Protein AF-G3P1W4-F1 (afdb_monomer_lite)

Sequence (156 aa):
MQDDIPPYESRVTTAKLLIETEEYEMAVDVLEGLLEEDDEVVQVWYLSGWVCHLQLEKAKEQQERDGRDVTEVEAEEWKALKEAARSYLTNAKKLYSKLRCDDQPMLEHVEQLLGELGGELAGEEGDAPLNEDYEPCSDDDEEEEEGDDVEAPMEH

pLDDT: mean 83.79, std 21.46, range [32.41, 98.69]

Radius of gyration: 22.48 Å; chains: 1; bounding box: 59×37×80 Å

Organism: Gasterosteus aculeatus (NCBI:txid69293)

Structure (mmCIF, N/CA/C/O backbone):
data_AF-G3P1W4-F1
#
_entry.id   AF-G3P1W4-F1
#
loop_
_atom_site.group_PDB
_atom_site.id
_atom_site.type_symbol
_atom_site.label_atom_id
_atom_site.label_alt_id
_atom_site.label_comp_id
_atom_site.label_asym_id
_atom_site.label_entity_id
_atom_site.label_seq_id
_atom_site.pdbx_PDB_ins_code
_atom_site.Cartn_x
_atom_site.Cartn_y
_atom_site.Cartn_z
_atom_site.occupancy
_atom_site.B_iso_or_equiv
_atom_site.auth_seq_id
_atom_site.auth_comp_id
_atom_site.auth_asym_id
_atom_site.auth_atom_id
_atom_site.pdbx_PDB_model_num
ATOM 1 N N . MET A 1 1 ? 28.558 -13.644 5.681 1.00 46.44 1 MET A N 1
ATOM 2 C CA . MET A 1 1 ? 27.554 -14.490 5.013 1.00 46.44 1 MET A CA 1
ATOM 3 C C . MET A 1 1 ? 26.990 -13.613 3.922 1.00 46.44 1 MET A C 1
ATOM 5 O O . MET A 1 1 ? 26.714 -12.463 4.219 1.00 46.44 1 MET A O 1
ATOM 9 N N . GLN A 1 2 ? 26.997 -14.054 2.666 1.00 52.47 2 GLN A N 1
ATOM 10 C CA . GLN A 1 2 ? 26.149 -13.395 1.677 1.00 52.47 2 GLN A CA 1
ATOM 11 C C . GLN A 1 2 ? 24.738 -13.785 2.087 1.00 52.47 2 GLN A C 1
ATOM 13 O O . GLN A 1 2 ? 24.423 -14.973 2.060 1.00 52.47 2 GLN A O 1
ATOM 18 N N . ASP A 1 3 ? 23.968 -12.836 2.604 1.00 62.75 3 ASP A N 1
ATOM 19 C CA . ASP A 1 3 ? 22.541 -13.045 2.779 1.00 62.75 3 ASP A CA 1
ATOM 20 C C . ASP A 1 3 ? 21.974 -13.275 1.377 1.00 62.75 3 ASP A C 1
ATOM 22 O O . ASP A 1 3 ? 22.024 -12.389 0.523 1.00 62.75 3 ASP A O 1
ATOM 26 N N . ASP A 1 4 ? 21.554 -14.513 1.101 1.00 83.06 4 ASP A N 1
ATOM 27 C CA . ASP A 1 4 ? 20.875 -14.886 -0.140 1.00 83.06 4 ASP A CA 1
ATOM 28 C C . ASP A 1 4 ? 19.481 -14.249 -0.108 1.00 83.06 4 ASP A C 1
ATOM 30 O O . ASP A 1 4 ? 18.478 -14.887 0.219 1.00 83.06 4 ASP A O 1
ATOM 34 N N . ILE A 1 5 ? 19.434 -12.946 -0.391 1.00 87.44 5 ILE A N 1
ATOM 35 C CA . ILE A 1 5 ? 18.192 -12.198 -0.545 1.00 87.44 5 ILE A CA 1
ATOM 36 C C . ILE A 1 5 ? 17.409 -12.850 -1.696 1.00 87.44 5 ILE A C 1
ATOM 38 O O . ILE A 1 5 ? 17.960 -13.030 -2.790 1.00 87.44 5 ILE A O 1
ATOM 42 N N . PRO A 1 6 ? 16.133 -13.228 -1.489 1.00 93.12 6 PRO A N 1
ATOM 43 C CA . PRO A 1 6 ? 15.328 -13.814 -2.549 1.00 93.12 6 PRO A CA 1
ATOM 44 C C . PRO A 1 6 ? 15.213 -12.880 -3.767 1.00 93.12 6 PRO A C 1
ATOM 46 O O . PRO A 1 6 ? 15.198 -11.655 -3.605 1.00 93.12 6 PRO A O 1
ATOM 49 N N . PRO A 1 7 ? 15.058 -13.426 -4.990 1.00 95.69 7 PRO A N 1
ATOM 50 C CA . PRO A 1 7 ? 14.919 -12.614 -6.197 1.00 95.69 7 PRO A CA 1
ATOM 51 C C . PRO A 1 7 ? 13.804 -11.568 -6.070 1.00 95.69 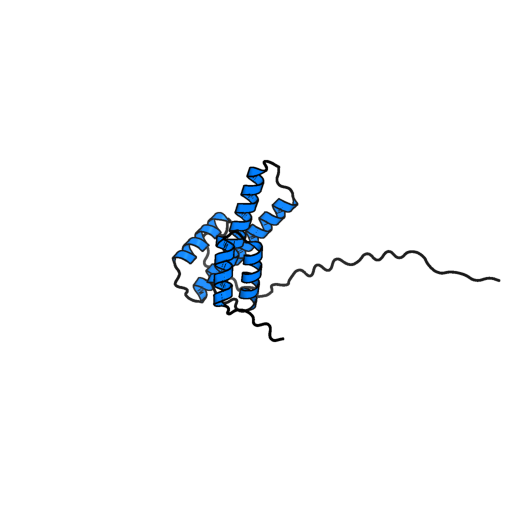7 PRO A C 1
ATOM 53 O O . PRO A 1 7 ? 12.763 -11.853 -5.474 1.00 95.69 7 PRO A O 1
ATOM 56 N N . TYR A 1 8 ? 13.996 -10.392 -6.673 1.00 96.56 8 TYR A N 1
ATOM 57 C CA . TYR A 1 8 ? 13.053 -9.264 -6.612 1.00 96.56 8 TYR A CA 1
ATOM 58 C C . TYR A 1 8 ? 11.606 -9.686 -6.920 1.00 96.56 8 TYR A C 1
ATOM 60 O O . TYR A 1 8 ? 10.719 -9.559 -6.083 1.00 96.56 8 TYR A O 1
ATOM 68 N N . GLU A 1 9 ? 11.387 -10.350 -8.058 1.00 97.62 9 GLU A N 1
ATOM 69 C CA . GLU A 1 9 ? 10.068 -10.860 -8.469 1.00 97.62 9 GLU A CA 1
ATOM 70 C C . GLU A 1 9 ? 9.444 -11.852 -7.473 1.00 97.62 9 GLU A C 1
ATOM 72 O O . GLU A 1 9 ? 8.220 -11.932 -7.327 1.00 97.62 9 GLU A O 1
ATOM 77 N N . SER A 1 10 ? 10.279 -12.622 -6.765 1.00 97.81 10 SER A N 1
ATOM 78 C CA . SER A 1 10 ? 9.796 -13.530 -5.721 1.00 97.81 10 SER A CA 1
ATOM 79 C C . SER A 1 10 ? 9.292 -12.742 -4.515 1.00 97.81 10 SER A C 1
ATOM 81 O O . SER A 1 10 ? 8.234 -13.071 -3.993 1.00 97.81 10 SER A O 1
ATOM 83 N N . ARG A 1 11 ? 9.988 -11.670 -4.119 1.00 98.19 11 ARG A N 1
ATOM 84 C CA . ARG A 1 11 ? 9.534 -10.750 -3.065 1.00 98.19 11 ARG A CA 1
ATOM 85 C C . ARG A 1 11 ? 8.267 -9.988 -3.470 1.00 98.19 11 ARG A C 1
ATOM 87 O O . ARG A 1 11 ? 7.340 -9.933 -2.670 1.00 98.19 11 ARG A O 1
ATOM 94 N N . VAL A 1 12 ? 8.154 -9.524 -4.719 1.00 98.31 12 VAL A N 1
ATOM 95 C CA . VAL A 1 12 ? 6.911 -8.917 -5.247 1.00 98.31 12 VAL A CA 1
ATOM 96 C C . VAL A 1 12 ? 5.738 -9.898 -5.155 1.00 98.31 12 VAL A C 1
ATOM 98 O O . VAL A 1 12 ? 4.640 -9.538 -4.730 1.00 98.31 12 VAL A O 1
ATOM 101 N N . THR A 1 13 ? 5.958 -11.160 -5.533 1.00 98.50 13 THR A N 1
ATOM 102 C CA . THR A 1 13 ?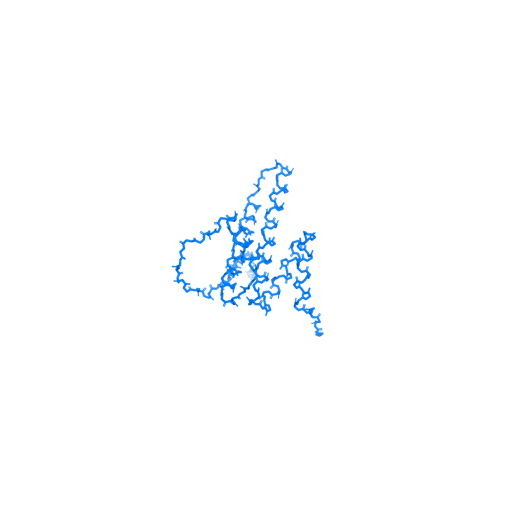 4.932 -12.208 -5.425 1.00 98.50 13 THR A CA 1
ATOM 103 C C . THR A 1 13 ? 4.558 -12.476 -3.967 1.00 98.50 13 THR A C 1
ATOM 105 O O . THR A 1 13 ? 3.375 -12.590 -3.655 1.00 98.50 13 THR A O 1
ATOM 108 N N . THR A 1 14 ? 5.540 -12.526 -3.064 1.00 98.56 14 THR A N 1
ATOM 109 C CA . THR A 1 14 ? 5.303 -12.667 -1.623 1.00 98.56 14 THR A CA 1
ATOM 110 C C . THR A 1 14 ? 4.453 -11.521 -1.078 1.00 98.56 14 THR A C 1
ATOM 112 O O . THR A 1 14 ? 3.485 -11.794 -0.379 1.00 98.56 14 THR A O 1
ATOM 115 N N . ALA A 1 15 ? 4.737 -10.266 -1.442 1.00 98.56 15 ALA A N 1
ATOM 116 C CA . ALA A 1 15 ? 3.935 -9.118 -1.017 1.00 98.56 15 ALA A CA 1
ATOM 117 C C . ALA A 1 15 ? 2.463 -9.242 -1.451 1.00 98.56 15 ALA A C 1
ATOM 119 O O . ALA A 1 15 ? 1.564 -9.009 -0.649 1.00 98.56 15 ALA A O 1
ATOM 120 N N . LYS A 1 16 ? 2.196 -9.690 -2.687 1.00 98.56 16 LYS A N 1
ATOM 121 C CA . LYS A 1 16 ? 0.822 -9.947 -3.162 1.00 98.56 16 LYS A CA 1
ATOM 122 C C . LYS A 1 16 ? 0.119 -11.023 -2.336 1.00 98.56 16 LYS A C 1
ATOM 124 O O . LYS A 1 16 ? -1.021 -10.822 -1.939 1.00 98.56 16 LYS A O 1
ATOM 129 N N . LEU A 1 17 ? 0.804 -12.131 -2.046 1.00 98.69 17 LEU A N 1
ATOM 130 C CA . LEU A 1 17 ? 0.250 -13.204 -1.216 1.00 98.69 17 LEU A CA 1
ATOM 131 C C . LEU A 1 17 ? -0.049 -12.722 0.207 1.00 98.69 17 LEU A C 1
ATOM 133 O O . LEU A 1 17 ? -1.106 -13.044 0.732 1.00 98.69 17 LEU A O 1
ATOM 137 N N . LEU A 1 18 ? 0.847 -11.929 0.803 1.00 98.69 18 LEU A N 1
ATOM 138 C CA . LEU A 1 18 ? 0.644 -11.344 2.129 1.00 98.69 18 LEU A CA 1
ATOM 139 C C . LEU A 1 18 ? -0.576 -10.413 2.147 1.00 98.69 18 LEU A C 1
ATOM 141 O O . LEU A 1 18 ? -1.396 -10.510 3.054 1.00 98.69 18 LEU A O 1
ATOM 145 N N . ILE A 1 19 ? -0.752 -9.578 1.115 1.00 98.56 19 ILE A N 1
ATOM 146 C CA . ILE A 1 19 ? -1.952 -8.739 0.955 1.00 98.56 19 ILE A CA 1
ATOM 147 C C . ILE A 1 19 ? -3.215 -9.606 0.837 1.00 98.56 19 ILE A C 1
ATOM 149 O O . ILE A 1 19 ? -4.198 -9.340 1.524 1.00 98.56 19 ILE A O 1
ATOM 153 N N . GLU A 1 20 ? -3.198 -10.655 0.007 1.00 98.06 20 GLU A N 1
ATOM 154 C CA . GLU A 1 20 ? -4.335 -11.574 -0.172 1.00 98.06 20 GLU A CA 1
ATOM 155 C C . GLU A 1 20 ? -4.717 -12.321 1.114 1.00 98.06 20 GLU A C 1
ATOM 157 O O . GLU A 1 20 ? -5.887 -12.658 1.305 1.00 98.06 20 GLU A O 1
ATOM 162 N N . THR A 1 21 ? -3.750 -12.587 1.995 1.00 98.19 21 THR A N 1
ATOM 163 C CA . THR A 1 21 ? -3.977 -13.214 3.305 1.00 98.19 21 THR A CA 1
ATOM 164 C C . THR A 1 21 ? -4.171 -12.209 4.439 1.00 98.19 21 THR A C 1
ATOM 166 O O . THR A 1 21 ? -4.231 -12.616 5.595 1.00 98.19 21 THR A O 1
ATOM 169 N N . GLU A 1 22 ? -4.284 -10.918 4.124 1.00 97.94 22 GLU A N 1
ATOM 170 C CA . GLU A 1 22 ? -4.436 -9.809 5.073 1.00 97.94 22 GLU A CA 1
ATOM 171 C C . GLU A 1 22 ? -3.286 -9.623 6.086 1.00 97.94 22 GLU A C 1
ATOM 173 O O . GLU A 1 22 ? -3.475 -9.015 7.145 1.00 97.94 22 GLU A O 1
ATOM 178 N N . GLU A 1 23 ? -2.091 -10.113 5.756 1.00 98.44 23 GLU A N 1
ATOM 179 C CA . GLU A 1 23 ? -0.846 -9.952 6.522 1.00 98.44 23 GLU A CA 1
ATOM 180 C C . GLU A 1 23 ? -0.169 -8.626 6.134 1.00 98.44 23 GLU A C 1
ATOM 182 O O . GLU A 1 23 ? 0.898 -8.585 5.516 1.00 98.44 23 GLU A O 1
ATOM 187 N N . TYR A 1 24 ? -0.851 -7.515 6.423 1.00 98.25 24 TYR A N 1
ATOM 188 C CA . TYR A 1 24 ? -0.518 -6.206 5.858 1.00 98.25 24 TYR A CA 1
ATOM 189 C C . TYR A 1 24 ? 0.804 -5.611 6.350 1.00 98.25 24 TYR A C 1
ATOM 191 O O . TYR A 1 24 ? 1.532 -5.057 5.533 1.00 98.25 24 TYR A O 1
ATOM 199 N N . GLU A 1 25 ? 1.135 -5.743 7.637 1.00 97.69 25 GLU A N 1
ATOM 200 C CA . GLU A 1 25 ? 2.397 -5.226 8.196 1.00 97.69 25 GLU A CA 1
ATOM 201 C C . GLU A 1 25 ? 3.602 -5.864 7.490 1.00 97.69 25 GLU A C 1
ATOM 203 O O . GLU A 1 25 ? 4.451 -5.172 6.937 1.00 97.69 25 GLU A O 1
ATOM 208 N N . MET A 1 26 ? 3.599 -7.196 7.367 1.00 98.25 26 MET A N 1
ATOM 209 C CA . MET A 1 26 ? 4.650 -7.920 6.649 1.00 98.25 26 MET A CA 1
ATOM 210 C C . MET A 1 26 ? 4.704 -7.557 5.161 1.00 98.25 26 MET A C 1
ATOM 212 O O . MET A 1 26 ? 5.776 -7.571 4.556 1.00 98.25 26 MET A O 1
ATOM 216 N N . ALA A 1 27 ? 3.554 -7.286 4.537 1.00 98.62 27 ALA A N 1
ATOM 217 C CA . ALA A 1 27 ? 3.525 -6.846 3.149 1.00 98.62 27 ALA A CA 1
ATOM 218 C C . ALA A 1 27 ? 4.195 -5.475 2.986 1.00 98.62 27 ALA A C 1
ATOM 220 O O . ALA A 1 27 ? 4.944 -5.303 2.026 1.00 98.62 27 ALA A O 1
ATOM 221 N N . VAL A 1 28 ? 3.963 -4.537 3.914 1.00 98.38 28 VAL A N 1
ATOM 222 C CA . VAL A 1 28 ? 4.624 -3.222 3.928 1.00 98.38 28 VAL A CA 1
ATOM 223 C C . VAL A 1 28 ? 6.135 -3.388 4.037 1.00 98.38 28 VAL A C 1
ATOM 225 O O . VAL A 1 28 ? 6.828 -2.908 3.148 1.00 98.38 28 VAL A O 1
ATOM 228 N N . ASP A 1 29 ? 6.633 -4.157 5.009 1.00 98.19 29 ASP A N 1
ATOM 229 C CA . ASP A 1 29 ? 8.078 -4.372 5.194 1.00 98.19 29 ASP A CA 1
ATOM 230 C C . ASP A 1 29 ? 8.757 -4.894 3.914 1.00 98.19 29 ASP A C 1
ATOM 232 O O . ASP A 1 29 ? 9.835 -4.449 3.509 1.00 98.19 29 ASP A O 1
ATOM 236 N N . VAL A 1 30 ? 8.116 -5.856 3.237 1.00 98.44 30 VAL A N 1
ATOM 237 C CA . VAL A 1 30 ? 8.637 -6.413 1.979 1.00 98.44 30 VAL A CA 1
ATOM 238 C C . VAL A 1 30 ? 8.619 -5.367 0.865 1.00 98.44 30 VAL A C 1
ATOM 240 O O . VAL A 1 30 ? 9.560 -5.313 0.074 1.00 98.44 30 VAL A O 1
ATOM 243 N N . LEU A 1 31 ? 7.558 -4.565 0.770 1.00 98.56 31 LEU A N 1
ATOM 244 C CA . LEU A 1 31 ? 7.408 -3.535 -0.258 1.00 98.56 31 LEU A CA 1
ATOM 245 C C . LEU A 1 31 ? 8.364 -2.357 -0.046 1.00 98.56 31 LEU A C 1
ATOM 247 O O . LEU A 1 31 ? 8.902 -1.855 -1.028 1.00 98.56 31 LEU A O 1
ATOM 251 N N . GLU A 1 32 ? 8.629 -1.952 1.193 1.00 98.19 32 GLU A N 1
ATOM 252 C CA . GLU A 1 32 ? 9.618 -0.917 1.514 1.00 98.19 32 GLU A CA 1
ATOM 253 C C . GLU A 1 32 ? 11.020 -1.358 1.093 1.00 98.19 32 GLU A C 1
ATOM 255 O O . GLU A 1 32 ? 11.675 -0.654 0.328 1.00 98.19 32 GLU A O 1
ATOM 260 N N . GLY A 1 33 ? 11.426 -2.583 1.439 1.00 97.81 33 GLY A N 1
ATOM 261 C CA . GLY A 1 33 ? 12.704 -3.128 0.974 1.00 97.81 33 GLY A CA 1
ATOM 262 C C . GLY A 1 33 ? 12.794 -3.285 -0.553 1.00 97.81 33 GLY A C 1
ATOM 263 O O . GLY A 1 33 ? 13.888 -3.260 -1.115 1.00 97.81 33 GLY A O 1
ATOM 264 N N . LEU A 1 34 ? 11.664 -3.450 -1.253 1.00 98.44 34 LEU A N 1
ATOM 265 C CA . LEU A 1 34 ? 11.625 -3.444 -2.721 1.00 98.44 34 LEU A CA 1
ATOM 266 C C . LEU A 1 34 ? 11.785 -2.031 -3.298 1.00 98.44 34 LEU A C 1
ATOM 268 O O . LEU A 1 34 ? 12.458 -1.889 -4.315 1.00 98.44 34 LEU A O 1
ATOM 272 N N . LEU A 1 35 ? 11.194 -1.012 -2.665 1.00 98.06 35 LEU A N 1
ATOM 273 C CA . LEU A 1 35 ? 11.343 0.394 -3.063 1.00 98.06 35 LEU A CA 1
ATOM 274 C C . LEU A 1 35 ? 12.756 0.921 -2.800 1.00 98.06 35 LEU A C 1
ATOM 276 O O . LEU A 1 35 ? 13.276 1.679 -3.611 1.00 98.06 35 LEU A O 1
ATOM 280 N N . GLU A 1 36 ? 13.390 0.505 -1.702 1.00 97.75 36 GLU A N 1
ATOM 281 C CA . GLU A 1 36 ? 14.793 0.832 -1.411 1.00 97.75 36 GLU A CA 1
ATOM 282 C C . GLU A 1 36 ? 15.759 0.256 -2.459 1.00 97.75 36 GLU A C 1
ATOM 284 O O . GLU A 1 36 ? 16.810 0.838 -2.729 1.00 97.75 36 GLU A O 1
ATOM 289 N N . GLU A 1 37 ? 15.419 -0.897 -3.044 1.00 97.06 37 GLU A N 1
ATOM 290 C CA . GLU A 1 37 ? 16.230 -1.556 -4.071 1.00 97.06 37 GLU A CA 1
ATOM 291 C C . GLU A 1 37 ? 15.984 -0.997 -5.479 1.00 97.06 37 GLU A C 1
ATOM 293 O O . GLU A 1 37 ? 16.943 -0.817 -6.233 1.00 97.06 37 GLU A O 1
ATOM 298 N N . ASP A 1 38 ? 14.723 -0.747 -5.840 1.00 97.38 38 ASP A N 1
ATOM 299 C CA . ASP A 1 38 ? 14.323 -0.187 -7.134 1.00 97.38 38 ASP A CA 1
ATOM 300 C C . ASP A 1 38 ? 13.008 0.600 -7.003 1.00 97.38 38 ASP A C 1
ATOM 302 O O . ASP A 1 38 ? 11.915 0.030 -6.885 1.00 97.38 38 ASP A O 1
ATOM 306 N N . ASP A 1 39 ? 13.119 1.928 -7.067 1.00 96.94 39 ASP A N 1
ATOM 307 C CA . ASP A 1 39 ? 12.005 2.869 -6.997 1.00 96.94 39 ASP A CA 1
ATOM 308 C C . ASP A 1 39 ? 11.375 3.166 -8.373 1.00 96.94 39 ASP A C 1
ATOM 310 O O . ASP A 1 39 ? 10.403 3.922 -8.460 1.00 96.94 39 ASP A O 1
ATOM 314 N N . GLU A 1 40 ? 11.846 2.538 -9.455 1.00 96.81 40 GLU A N 1
ATOM 315 C CA . GLU A 1 40 ? 11.282 2.676 -10.801 1.00 96.81 40 GLU A CA 1
ATOM 316 C C . GLU A 1 40 ? 10.259 1.568 -11.138 1.00 96.81 40 GLU A C 1
ATOM 318 O O . GLU A 1 40 ? 9.740 1.501 -12.257 1.00 96.81 40 GLU A O 1
ATOM 323 N N . VAL A 1 41 ? 9.846 0.746 -10.166 1.00 97.25 41 VAL A N 1
ATOM 324 C CA . VAL A 1 41 ? 8.812 -0.285 -10.366 1.00 97.25 41 VAL A CA 1
ATOM 325 C C . VAL A 1 41 ? 7.419 0.214 -9.967 1.00 97.25 41 VAL A C 1
ATOM 327 O O . VAL A 1 41 ? 7.013 0.169 -8.806 1.00 97.25 41 VAL A O 1
ATOM 330 N N . VAL A 1 42 ? 6.620 0.617 -10.964 1.00 97.69 42 VAL A N 1
ATOM 331 C CA . VAL A 1 42 ? 5.250 1.157 -10.779 1.00 97.69 42 VAL A CA 1
ATOM 332 C C . VAL A 1 42 ? 4.360 0.249 -9.925 1.00 97.69 42 VAL A C 1
ATOM 334 O O . VAL A 1 42 ? 3.600 0.731 -9.085 1.00 97.69 42 VAL A O 1
ATOM 337 N N . GLN A 1 43 ? 4.459 -1.067 -10.125 1.00 98.00 43 GLN A N 1
ATOM 338 C CA . GLN A 1 43 ? 3.653 -2.037 -9.390 1.00 98.00 43 GLN A CA 1
ATOM 339 C C . GLN A 1 43 ? 3.935 -2.003 -7.884 1.00 98.00 43 GLN A C 1
ATOM 341 O O . GLN A 1 43 ? 2.999 -2.173 -7.110 1.00 98.00 43 GLN A O 1
ATOM 346 N N . VAL A 1 44 ? 5.180 -1.774 -7.459 1.00 98.56 44 VAL A N 1
ATOM 347 C CA . VAL A 1 44 ? 5.525 -1.749 -6.031 1.00 98.56 44 VAL A CA 1
ATOM 348 C C . VAL A 1 44 ? 4.917 -0.516 -5.369 1.00 98.56 44 VAL A C 1
ATOM 350 O O . VAL A 1 44 ? 4.220 -0.665 -4.374 1.00 98.56 44 VAL A O 1
ATOM 353 N N . TRP A 1 45 ? 5.020 0.662 -5.994 1.00 98.56 45 TRP A N 1
ATOM 354 C CA . TRP A 1 45 ? 4.329 1.875 -5.531 1.00 98.56 45 TRP A CA 1
ATOM 355 C C . TRP A 1 45 ? 2.811 1.691 -5.406 1.00 98.56 45 TRP A C 1
ATOM 357 O O . TRP A 1 45 ? 2.205 2.114 -4.420 1.00 98.56 45 TRP A O 1
ATOM 367 N N . TYR A 1 46 ? 2.187 1.050 -6.398 1.00 98.69 46 TYR A N 1
ATOM 368 C CA . TYR A 1 46 ? 0.759 0.736 -6.357 1.00 98.69 46 TYR A CA 1
ATOM 369 C C . TYR A 1 46 ? 0.414 -0.197 -5.187 1.00 98.69 46 TYR A C 1
ATOM 371 O O . TYR A 1 46 ? -0.522 0.090 -4.440 1.00 98.69 46 TYR A O 1
ATOM 379 N N . LEU A 1 47 ? 1.170 -1.285 -5.006 1.00 98.69 47 LEU A N 1
ATOM 380 C CA . LEU A 1 47 ? 0.944 -2.243 -3.923 1.00 98.69 47 LEU A CA 1
ATOM 381 C C . LEU A 1 47 ? 1.141 -1.597 -2.544 1.00 98.69 47 LEU A C 1
ATOM 383 O O . LEU A 1 47 ? 0.307 -1.832 -1.673 1.00 98.69 47 LEU A O 1
ATOM 387 N N . SER A 1 48 ? 2.154 -0.737 -2.362 1.00 98.69 48 SER A N 1
ATOM 388 C CA . SER A 1 48 ? 2.384 0.012 -1.113 1.00 98.69 48 SER A CA 1
ATOM 389 C C . SER A 1 48 ? 1.204 0.923 -0.778 1.00 98.69 48 SER A C 1
ATOM 391 O O . SER A 1 48 ? 0.704 0.941 0.344 1.00 98.69 48 SER A O 1
ATOM 393 N N . GLY A 1 49 ? 0.683 1.639 -1.775 1.00 98.44 49 GLY A N 1
ATOM 394 C CA . GLY A 1 49 ? -0.494 2.479 -1.588 1.00 98.44 49 GLY A CA 1
ATOM 395 C C . GLY A 1 49 ? -1.759 1.681 -1.270 1.00 98.44 49 GLY A C 1
ATOM 396 O O . GLY A 1 49 ? -2.537 2.060 -0.391 1.00 98.44 49 GLY A O 1
ATOM 397 N N . TRP A 1 50 ? -1.950 0.553 -1.955 1.00 98.69 50 TRP A N 1
ATOM 398 C CA . TRP A 1 50 ? -3.107 -0.309 -1.755 1.00 98.69 50 TRP A CA 1
ATOM 399 C C . TRP A 1 50 ? -3.096 -0.985 -0.380 1.00 98.69 50 TRP A C 1
ATOM 401 O O . TRP A 1 50 ? -4.126 -0.990 0.291 1.00 98.69 50 TRP A O 1
ATOM 411 N N . VAL A 1 51 ? -1.951 -1.486 0.095 1.00 98.69 51 VAL A N 1
ATOM 412 C CA . VAL A 1 51 ? -1.870 -2.097 1.430 1.00 98.69 51 VAL A CA 1
ATOM 413 C C . VAL A 1 51 ? -2.123 -1.075 2.544 1.00 98.69 51 VAL A C 1
ATOM 415 O O . VAL A 1 51 ? -2.846 -1.387 3.486 1.00 98.69 51 VAL A O 1
ATOM 418 N N . CYS A 1 52 ? -1.640 0.169 2.425 1.00 98.06 52 CYS A N 1
ATOM 419 C CA . CYS A 1 52 ? -1.978 1.238 3.376 1.00 98.06 52 CYS A CA 1
ATOM 420 C C . CYS A 1 52 ? -3.486 1.542 3.388 1.00 98.06 52 CYS A C 1
ATOM 422 O O . CYS A 1 52 ? -4.076 1.729 4.453 1.00 98.06 52 CYS A O 1
ATOM 424 N N . HIS A 1 53 ? -4.132 1.548 2.216 1.00 98.19 53 HIS A N 1
ATOM 425 C CA . HIS A 1 53 ? -5.585 1.696 2.119 1.00 98.19 53 HIS A CA 1
ATOM 426 C C . HIS A 1 53 ? -6.326 0.538 2.808 1.00 98.19 53 HIS A C 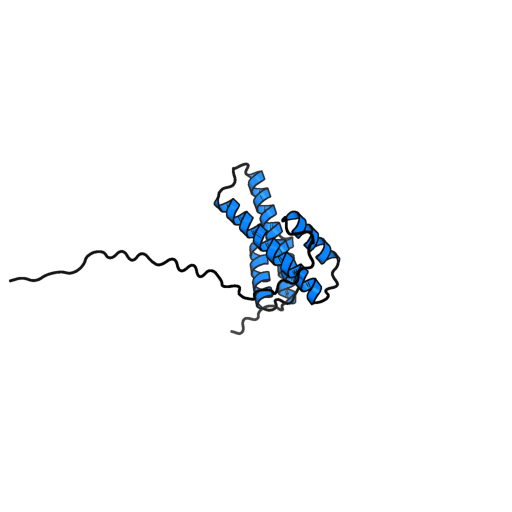1
ATOM 428 O O . HIS A 1 53 ? -7.266 0.766 3.563 1.00 98.19 53 HIS A O 1
ATOM 434 N N . LEU A 1 54 ? -5.895 -0.706 2.588 1.00 98.38 54 LEU A N 1
ATOM 435 C CA . LEU A 1 54 ? -6.505 -1.884 3.210 1.00 98.38 54 LEU A CA 1
ATOM 436 C C . LEU A 1 54 ? -6.336 -1.902 4.736 1.00 98.38 54 LEU A C 1
ATOM 438 O O . LEU A 1 54 ? -7.277 -2.261 5.443 1.00 98.38 54 LEU A O 1
ATOM 442 N N . GLN A 1 55 ? -5.182 -1.467 5.252 1.00 98.00 55 GLN A N 1
ATOM 443 C CA . GLN A 1 55 ? -4.971 -1.289 6.693 1.00 98.00 55 GLN A CA 1
ATOM 444 C C . GLN A 1 55 ? -5.943 -0.267 7.284 1.00 98.00 55 GLN A C 1
ATOM 446 O O . GLN A 1 55 ? -6.557 -0.532 8.316 1.00 98.00 55 GLN A O 1
ATOM 451 N N . LEU A 1 56 ? -6.135 0.867 6.602 1.00 97.06 56 LEU A N 1
ATOM 452 C CA . LEU A 1 56 ? -7.086 1.894 7.021 1.00 97.06 56 LEU A CA 1
ATOM 453 C C . LEU A 1 56 ? -8.521 1.350 7.082 1.00 97.06 56 LEU A C 1
ATOM 455 O O . LEU A 1 56 ? -9.228 1.593 8.058 1.00 97.06 56 LEU A O 1
ATOM 459 N N . GLU A 1 57 ? -8.957 0.616 6.059 1.00 96.81 57 GLU A N 1
ATOM 460 C CA . GLU A 1 57 ? -10.304 0.035 6.024 1.00 96.81 57 GLU A CA 1
ATOM 461 C C . GLU A 1 57 ? -10.496 -1.024 7.118 1.00 96.81 57 GLU A C 1
ATOM 463 O O . GLU A 1 57 ? -11.501 -0.990 7.828 1.00 96.81 57 GLU A O 1
ATOM 468 N N . LYS A 1 58 ? -9.503 -1.896 7.337 1.00 96.31 58 LYS A N 1
ATOM 469 C CA . LYS A 1 58 ? -9.534 -2.903 8.410 1.00 96.31 58 LYS A CA 1
ATOM 470 C C . LYS A 1 58 ? -9.587 -2.263 9.799 1.00 96.31 58 LYS A C 1
ATOM 472 O O . LYS A 1 58 ? -10.350 -2.716 10.651 1.00 96.31 58 LYS A O 1
ATOM 477 N N . ALA A 1 59 ? -8.830 -1.187 10.020 1.00 94.62 59 ALA A N 1
ATOM 478 C CA . ALA A 1 59 ? -8.840 -0.457 11.285 1.00 94.62 59 ALA A CA 1
ATOM 479 C C . ALA A 1 59 ? -10.207 0.199 11.560 1.00 94.62 59 ALA A C 1
ATOM 481 O O . ALA A 1 59 ? -10.727 0.108 12.674 1.00 94.62 59 ALA A O 1
ATOM 482 N N . LYS A 1 60 ? -10.840 0.793 10.538 1.00 93.94 60 LYS A N 1
ATOM 483 C CA . LYS A 1 60 ? -12.204 1.333 10.656 1.00 93.94 60 LYS A CA 1
ATOM 484 C C . LYS A 1 60 ? -13.241 0.241 10.908 1.00 93.94 60 LYS A C 1
ATOM 486 O O . LYS A 1 60 ? -14.090 0.415 11.777 1.00 93.94 60 LYS A O 1
ATOM 491 N N . GLU A 1 61 ? -13.172 -0.880 10.190 1.00 94.81 61 GLU A N 1
ATOM 492 C CA . GLU A 1 61 ? -14.091 -2.010 10.383 1.00 94.81 61 GLU A CA 1
ATOM 493 C C . GLU A 1 61 ? -14.010 -2.548 11.819 1.00 94.81 61 GLU A C 1
ATOM 495 O O . GLU A 1 61 ? -15.031 -2.793 12.468 1.00 94.81 61 GLU A O 1
ATOM 500 N N . GLN A 1 62 ? -12.792 -2.694 12.346 1.00 92.44 62 GLN A N 1
ATOM 501 C CA . GLN A 1 62 ? -12.579 -3.131 13.721 1.00 92.44 62 GLN A CA 1
ATOM 502 C C . GLN A 1 62 ? -13.150 -2.129 14.729 1.00 92.44 62 GLN A C 1
ATOM 504 O O . GLN A 1 62 ? -13.826 -2.535 15.676 1.00 92.44 62 GLN A O 1
ATOM 509 N N . GLN A 1 63 ? -12.959 -0.832 14.494 1.00 92.00 63 GLN A N 1
ATOM 510 C CA . GLN A 1 63 ? -13.550 0.203 15.332 1.00 92.00 63 GLN A CA 1
ATOM 511 C C . GLN A 1 63 ? -15.084 0.147 15.334 1.00 92.00 63 GLN A C 1
ATOM 513 O O . GLN A 1 63 ? -15.709 0.222 16.395 1.00 92.00 63 GLN A O 1
ATOM 518 N N . GLU A 1 64 ? -15.706 0.016 14.161 1.00 92.69 64 GLU A N 1
ATOM 519 C CA . GLU A 1 64 ? -17.162 -0.091 14.037 1.00 92.69 64 GLU A CA 1
ATOM 520 C C . GLU A 1 64 ? -17.700 -1.320 14.776 1.00 92.69 64 GLU A C 1
ATOM 522 O O . GLU A 1 64 ? -18.735 -1.247 15.446 1.00 92.69 64 GLU A O 1
ATOM 527 N N . ARG A 1 65 ? -16.975 -2.441 14.701 1.00 94.00 65 ARG A N 1
ATOM 528 C CA . ARG A 1 65 ? -17.305 -3.671 15.423 1.00 94.00 65 ARG A CA 1
ATOM 529 C C . ARG A 1 65 ? -17.214 -3.500 16.939 1.00 94.00 65 ARG A C 1
ATOM 531 O O . ARG A 1 65 ? -18.065 -4.037 17.652 1.00 94.00 65 ARG A O 1
ATOM 538 N N . ASP A 1 66 ? -16.201 -2.794 17.424 1.00 93.38 66 ASP A N 1
ATOM 539 C CA . ASP A 1 66 ? -16.002 -2.562 18.855 1.00 93.38 66 ASP A CA 1
ATOM 540 C C . ASP A 1 66 ? -17.011 -1.549 19.419 1.00 93.38 66 ASP A C 1
ATOM 542 O O . ASP A 1 66 ? -17.311 -1.572 20.616 1.00 93.38 66 ASP A O 1
ATOM 546 N N . GLY A 1 67 ? -17.584 -0.691 18.564 1.00 90.88 67 GLY A N 1
ATOM 547 C CA . GLY A 1 67 ? -18.640 0.255 18.929 1.00 90.88 67 GLY A CA 1
ATOM 548 C C . GLY A 1 67 ? -18.200 1.299 19.960 1.00 90.88 67 GLY A C 1
ATOM 549 O O . GLY A 1 67 ? -19.046 1.886 20.641 1.00 90.88 67 GLY A O 1
ATOM 550 N N . ARG A 1 68 ? -16.884 1.489 20.110 1.00 92.81 68 ARG A N 1
ATOM 551 C CA . ARG A 1 68 ? -16.272 2.501 20.974 1.00 92.81 68 ARG A CA 1
ATOM 552 C C . ARG A 1 68 ? -16.026 3.792 20.195 1.00 92.81 68 ARG A C 1
ATOM 554 O O . ARG A 1 68 ? -16.121 3.822 18.969 1.00 92.81 68 ARG A O 1
ATOM 561 N N . ASP A 1 69 ? -15.706 4.861 20.912 1.00 91.06 69 ASP A N 1
ATOM 562 C CA . ASP A 1 69 ? -15.216 6.089 20.288 1.00 91.06 69 ASP A CA 1
ATOM 563 C C . ASP A 1 69 ? -13.753 5.917 19.862 1.00 91.06 69 ASP A C 1
ATOM 565 O O . ASP A 1 69 ? -12.999 5.171 20.492 1.00 91.06 69 ASP A O 1
ATOM 569 N N . VAL A 1 70 ? -13.373 6.571 18.765 1.00 91.38 70 VAL A N 1
ATOM 570 C CA . VAL A 1 70 ? -11.999 6.541 18.240 1.00 91.38 70 VAL A CA 1
ATOM 571 C C . VAL A 1 70 ? -11.103 7.281 19.222 1.00 91.38 70 VAL A C 1
ATOM 573 O O . VAL A 1 70 ? -11.416 8.407 19.617 1.00 91.38 70 VAL A O 1
ATOM 576 N N . THR A 1 71 ? -10.007 6.656 19.638 1.00 94.50 71 THR A N 1
ATOM 577 C CA . THR A 1 71 ? -8.998 7.334 20.458 1.00 94.50 71 THR A CA 1
ATOM 578 C C . THR A 1 71 ? -8.203 8.336 19.620 1.00 94.50 71 THR A C 1
ATOM 580 O O . THR A 1 71 ? -8.128 8.221 18.400 1.00 94.50 71 THR A O 1
ATOM 583 N N . GLU A 1 72 ? -7.591 9.334 20.259 1.00 94.06 72 GLU A N 1
ATOM 584 C CA . GLU A 1 72 ? -6.753 10.311 19.541 1.00 94.06 72 GLU A CA 1
ATOM 585 C C . GLU A 1 72 ? -5.602 9.622 18.790 1.00 94.06 72 GLU A C 1
ATOM 587 O O . GLU A 1 72 ? -5.352 9.951 17.635 1.00 94.06 72 GLU A O 1
ATOM 592 N N . VAL A 1 73 ? -5.008 8.588 19.396 1.00 93.75 73 VAL A N 1
ATOM 593 C CA . VAL A 1 73 ? -3.949 7.767 18.788 1.00 93.75 73 VAL A CA 1
ATOM 594 C C . VAL A 1 73 ? -4.442 7.068 17.518 1.00 93.75 73 VAL A C 1
ATOM 596 O O . VAL A 1 73 ? -3.825 7.203 16.468 1.00 93.75 73 VAL A O 1
ATOM 599 N N . GLU A 1 74 ? -5.595 6.392 17.565 1.00 93.50 74 GLU A N 1
ATOM 600 C CA . GLU A 1 74 ? -6.162 5.736 16.376 1.00 93.50 74 GLU A CA 1
ATOM 601 C C . GLU A 1 74 ? -6.490 6.742 15.267 1.00 93.50 74 GLU A C 1
ATOM 603 O O . GLU A 1 74 ? -6.292 6.467 14.086 1.00 93.50 74 GLU A O 1
ATOM 608 N N . ALA A 1 75 ? -6.980 7.932 15.623 1.00 93.75 75 ALA A N 1
ATOM 609 C CA . ALA A 1 75 ? -7.267 8.972 14.642 1.00 93.75 75 ALA A CA 1
ATOM 610 C C . ALA A 1 75 ? -5.992 9.471 13.936 1.00 93.75 75 ALA A C 1
ATOM 612 O O . ALA A 1 75 ? -6.024 9.737 12.729 1.00 93.75 75 ALA A O 1
ATOM 613 N N . GLU A 1 76 ? -4.880 9.589 14.666 1.00 95.31 76 GLU A N 1
ATOM 614 C CA . GLU A 1 76 ? -3.565 9.931 14.117 1.00 95.31 76 GLU A CA 1
ATOM 615 C C . GLU A 1 76 ? -3.017 8.815 13.220 1.00 95.31 76 GLU A C 1
ATOM 617 O O . GLU A 1 76 ? -2.610 9.096 12.091 1.00 95.31 76 GLU A O 1
ATOM 622 N N . GLU A 1 77 ? -3.105 7.554 13.649 1.00 94.75 77 GLU A N 1
ATOM 623 C CA . GLU A 1 77 ? -2.717 6.384 12.848 1.00 94.75 77 GLU A CA 1
ATOM 624 C C . GLU A 1 77 ? -3.508 6.309 11.537 1.00 94.75 77 GLU A C 1
ATOM 626 O O . GLU A 1 77 ? -2.941 6.138 10.457 1.00 94.75 77 GLU A O 1
ATOM 631 N N . TRP A 1 78 ? -4.828 6.502 11.589 1.00 95.88 78 TRP A N 1
ATOM 632 C CA . TRP A 1 78 ? -5.676 6.496 10.396 1.00 95.88 78 TRP A CA 1
ATOM 633 C C . TRP A 1 78 ? -5.331 7.629 9.440 1.00 95.88 78 TRP A C 1
ATOM 635 O O . TRP A 1 78 ? -5.372 7.455 8.218 1.00 95.88 78 TRP A O 1
ATOM 645 N N . LYS A 1 79 ? -5.003 8.804 9.982 1.00 95.75 79 LYS A N 1
ATOM 646 C CA . LYS A 1 79 ? -4.545 9.937 9.183 1.00 95.75 79 LYS A CA 1
ATOM 647 C C . LYS A 1 79 ? -3.212 9.609 8.509 1.00 95.75 79 LYS A C 1
ATOM 649 O O . LYS A 1 79 ? -3.104 9.826 7.304 1.00 95.75 79 LYS A O 1
ATOM 654 N N . ALA A 1 80 ? -2.257 9.037 9.240 1.00 96.62 80 ALA A N 1
ATOM 655 C CA . ALA A 1 80 ? -0.963 8.629 8.704 1.00 96.62 80 ALA A CA 1
ATOM 656 C C . ALA A 1 80 ? -1.112 7.568 7.600 1.00 96.62 80 ALA A C 1
ATOM 658 O O . ALA A 1 80 ? -0.593 7.755 6.501 1.00 96.62 80 ALA A O 1
ATOM 659 N N . LEU A 1 81 ? -1.910 6.516 7.825 1.00 97.06 81 LEU A N 1
ATOM 660 C CA . LEU A 1 81 ? -2.212 5.490 6.815 1.00 97.06 81 LEU A CA 1
ATOM 661 C C . LEU A 1 81 ? -2.855 6.091 5.562 1.00 97.06 81 LEU A C 1
ATOM 663 O O . LEU A 1 81 ? -2.496 5.744 4.435 1.00 97.06 81 LEU A O 1
ATOM 667 N N . LYS A 1 82 ? -3.793 7.026 5.746 1.00 97.19 82 LYS A N 1
ATOM 668 C CA . LYS A 1 82 ? -4.452 7.732 4.645 1.00 97.19 82 LYS A CA 1
ATOM 669 C C . LYS A 1 82 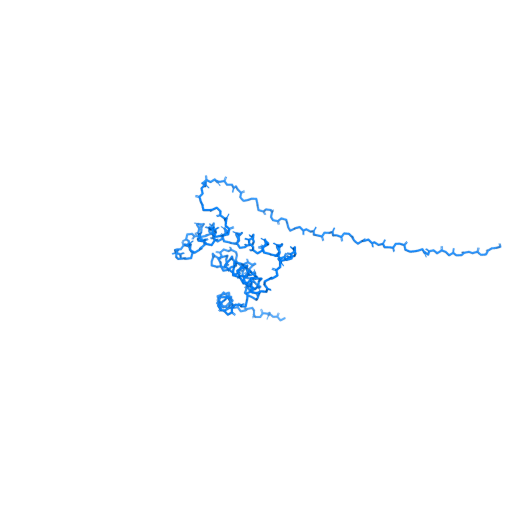? -3.466 8.581 3.840 1.00 97.19 82 LYS A C 1
ATOM 671 O O . LYS A 1 82 ? -3.533 8.586 2.610 1.00 97.19 82 LYS A O 1
ATOM 676 N N . GLU A 1 83 ? -2.584 9.319 4.504 1.00 96.81 83 GLU A N 1
ATOM 677 C CA . GLU A 1 83 ? -1.566 10.155 3.858 1.00 96.81 83 GLU A CA 1
ATOM 678 C C . GLU A 1 83 ? -0.514 9.302 3.135 1.00 96.81 83 GLU A C 1
ATOM 680 O O . GLU A 1 83 ? -0.211 9.581 1.972 1.00 96.81 83 GLU A O 1
ATOM 685 N N . ALA A 1 84 ? -0.057 8.210 3.754 1.00 96.88 84 ALA A N 1
ATOM 686 C CA . ALA A 1 84 ? 0.850 7.240 3.148 1.00 96.88 84 ALA A CA 1
ATOM 687 C C . ALA A 1 84 ? 0.246 6.619 1.879 1.00 96.88 84 ALA A C 1
ATOM 689 O O . ALA A 1 84 ? 0.852 6.685 0.808 1.00 96.88 84 ALA A O 1
ATOM 690 N N . ALA A 1 85 ? -0.995 6.118 1.956 1.00 97.88 85 ALA A N 1
ATOM 691 C CA . ALA A 1 85 ? -1.702 5.557 0.806 1.00 97.88 85 ALA A CA 1
ATOM 692 C C . ALA A 1 85 ? -1.788 6.562 -0.353 1.00 97.88 85 ALA A C 1
ATOM 694 O O . ALA A 1 85 ? -1.472 6.237 -1.498 1.00 97.88 85 ALA A O 1
ATOM 695 N N . ARG A 1 86 ? -2.154 7.818 -0.061 1.00 97.31 86 ARG A N 1
ATOM 696 C CA . ARG A 1 86 ? -2.213 8.889 -1.069 1.00 97.31 86 ARG A CA 1
ATOM 697 C C . ARG A 1 86 ? -0.853 9.169 -1.695 1.00 97.31 86 ARG A C 1
ATOM 699 O O . ARG A 1 86 ? -0.786 9.341 -2.912 1.00 97.31 86 ARG A O 1
ATOM 706 N N . SER A 1 87 ? 0.201 9.243 -0.886 1.00 96.94 87 SER A N 1
ATOM 707 C CA . SER A 1 87 ? 1.561 9.517 -1.352 1.00 96.94 87 SER A CA 1
ATOM 708 C C . SER A 1 87 ? 2.042 8.422 -2.307 1.00 96.94 87 SER A C 1
ATOM 710 O O . SER A 1 87 ? 2.370 8.709 -3.463 1.00 96.94 87 SER A O 1
ATOM 712 N N . TYR A 1 88 ? 1.951 7.157 -1.881 1.00 98.38 88 TYR A N 1
ATOM 713 C CA . TYR A 1 88 ? 2.349 5.999 -2.682 1.00 98.38 88 TYR A CA 1
ATOM 714 C C . TYR A 1 88 ? 1.575 5.910 -4.005 1.00 98.38 88 TYR A C 1
ATOM 716 O O . TYR A 1 88 ? 2.181 5.793 -5.070 1.00 98.38 88 TYR A O 1
ATOM 724 N N . LEU A 1 89 ? 0.245 6.054 -3.972 1.00 98.25 89 LEU A N 1
ATOM 725 C CA . LEU A 1 89 ? -0.592 6.015 -5.178 1.00 98.25 89 LEU A CA 1
ATOM 726 C C . LEU A 1 89 ? -0.326 7.195 -6.125 1.00 98.25 89 LEU A C 1
ATOM 728 O O . LEU A 1 89 ? -0.356 7.039 -7.347 1.00 98.25 89 LEU A O 1
ATOM 732 N N . THR A 1 90 ? -0.025 8.378 -5.583 1.00 97.38 90 THR A N 1
ATOM 733 C CA . THR A 1 90 ? 0.353 9.543 -6.394 1.00 97.38 90 THR A CA 1
ATOM 734 C C . THR A 1 90 ? 1.675 9.295 -7.117 1.00 97.38 90 THR A C 1
ATOM 736 O O . THR A 1 90 ? 1.788 9.590 -8.310 1.00 97.38 90 THR A O 1
ATOM 739 N N . ASN A 1 91 ? 2.661 8.713 -6.432 1.00 97.06 91 ASN A N 1
ATOM 740 C CA . ASN A 1 91 ? 3.931 8.330 -7.043 1.00 97.06 91 ASN A CA 1
ATOM 741 C C . ASN A 1 91 ? 3.744 7.221 -8.083 1.00 97.06 91 ASN A C 1
ATOM 743 O O . ASN A 1 91 ? 4.258 7.360 -9.193 1.00 97.06 91 ASN A O 1
ATOM 747 N N . ALA A 1 92 ? 2.914 6.209 -7.802 1.00 97.69 92 ALA A N 1
ATOM 748 C CA . ALA A 1 92 ? 2.546 5.183 -8.778 1.00 97.69 92 ALA A CA 1
ATOM 749 C C . ALA A 1 92 ? 1.982 5.811 -10.064 1.00 97.69 92 ALA A C 1
ATOM 751 O O . ALA A 1 92 ? 2.446 5.501 -11.159 1.00 97.69 92 ALA A O 1
ATOM 752 N N . LYS A 1 93 ? 1.046 6.765 -9.955 1.00 96.69 93 LYS A N 1
ATOM 753 C CA . LYS A 1 93 ? 0.453 7.464 -11.110 1.00 96.69 93 LYS A CA 1
ATOM 754 C C . LYS A 1 93 ? 1.468 8.305 -11.898 1.00 96.69 93 LYS A C 1
ATOM 756 O O . LYS A 1 93 ? 1.458 8.302 -13.136 1.00 96.69 93 LYS A O 1
ATOM 761 N N . LYS A 1 94 ? 2.352 9.030 -11.204 1.00 96.56 94 LYS A N 1
ATOM 762 C CA . LYS A 1 94 ? 3.429 9.815 -11.838 1.00 96.56 94 LYS A CA 1
ATOM 763 C C . LYS A 1 94 ? 4.383 8.899 -12.605 1.00 96.56 94 LYS A C 1
ATOM 765 O O . LYS A 1 94 ? 4.678 9.149 -13.776 1.00 96.56 94 LYS A O 1
ATOM 770 N N . LEU A 1 95 ? 4.818 7.817 -11.965 1.00 96.69 95 LEU A N 1
ATOM 771 C CA . LEU A 1 95 ? 5.768 6.866 -12.526 1.00 96.69 95 LEU A CA 1
ATOM 772 C C . LEU A 1 95 ? 5.164 6.062 -13.684 1.00 96.69 95 LEU A C 1
ATOM 774 O O . LEU A 1 95 ? 5.824 5.890 -14.707 1.00 96.69 95 LEU A O 1
ATOM 778 N N . TYR A 1 96 ? 3.885 5.681 -13.585 1.00 96.94 96 TYR A N 1
ATOM 779 C CA . TYR A 1 96 ? 3.107 5.085 -14.676 1.00 96.94 96 TYR A CA 1
ATOM 780 C C . TYR A 1 96 ? 3.222 5.916 -15.961 1.00 96.94 96 TYR A C 1
ATOM 782 O O . TYR A 1 96 ? 3.544 5.391 -17.030 1.00 96.94 96 TYR A O 1
ATOM 790 N N . SER A 1 97 ? 3.034 7.235 -15.839 1.00 95.69 97 SER A N 1
ATOM 791 C CA . SER A 1 97 ? 3.130 8.176 -16.960 1.00 95.69 97 SER A CA 1
ATOM 792 C C . SER A 1 97 ? 4.569 8.333 -17.469 1.00 95.69 97 SER A C 1
ATOM 794 O O . SER A 1 97 ? 4.797 8.314 -18.681 1.00 95.69 97 SER A O 1
ATOM 796 N N . LYS A 1 98 ? 5.551 8.453 -16.560 1.00 96.44 98 LYS A N 1
ATOM 797 C CA . LYS A 1 98 ? 6.985 8.604 -16.885 1.00 96.44 98 LYS A CA 1
ATOM 798 C C . LYS A 1 98 ? 7.515 7.398 -17.668 1.00 96.44 98 LYS A C 1
ATOM 800 O O . LYS A 1 98 ? 8.172 7.575 -18.694 1.00 96.44 98 LYS A O 1
ATOM 805 N N . LEU A 1 99 ? 7.207 6.188 -17.203 1.00 95.38 99 LEU A N 1
ATOM 806 C CA . LEU A 1 99 ? 7.713 4.931 -17.762 1.00 95.38 99 LEU A CA 1
ATOM 807 C C . LEU A 1 99 ? 6.842 4.360 -18.883 1.00 95.38 99 LEU A C 1
ATOM 809 O O . LEU A 1 99 ? 7.234 3.383 -19.517 1.00 95.38 99 LEU A O 1
ATOM 813 N N . ARG A 1 100 ? 5.694 4.988 -19.173 1.00 93.44 100 ARG A N 1
ATOM 814 C CA . ARG A 1 100 ? 4.721 4.528 -20.178 1.00 93.44 100 ARG A CA 1
ATOM 815 C C . ARG A 1 100 ? 4.261 3.094 -19.910 1.00 93.44 100 ARG A C 1
ATOM 817 O O . ARG A 1 100 ? 4.218 2.273 -20.826 1.00 93.44 100 ARG A O 1
ATOM 824 N N . CYS A 1 101 ? 3.948 2.815 -18.648 1.00 91.94 101 CYS A N 1
ATOM 825 C CA . CYS A 1 101 ? 3.323 1.560 -18.254 1.00 91.94 101 CYS A CA 1
ATOM 826 C C . CYS A 1 101 ? 1.982 1.397 -18.993 1.00 91.94 101 CYS A C 1
ATOM 828 O O . CYS A 1 101 ? 1.300 2.383 -19.279 1.00 91.94 101 CYS A O 1
ATOM 830 N N . ASP A 1 102 ? 1.638 0.163 -19.350 1.00 94.50 102 ASP A N 1
ATOM 831 C CA . ASP A 1 102 ? 0.460 -0.196 -20.145 1.00 94.50 102 ASP A CA 1
ATOM 832 C C . ASP A 1 102 ? -0.579 -1.018 -19.359 1.00 94.50 102 ASP A C 1
ATOM 834 O O . ASP A 1 102 ? -1.548 -1.518 -19.936 1.00 94.50 102 ASP A O 1
ATOM 838 N N . ASP A 1 103 ? -0.420 -1.116 -18.036 1.00 96.62 103 ASP A N 1
ATOM 839 C CA . ASP A 1 103 ? -1.373 -1.770 -17.135 1.00 96.62 103 ASP A CA 1
ATOM 840 C C . ASP A 1 103 ? -2.559 -0.843 -16.812 1.00 96.62 103 ASP A C 1
ATOM 842 O O . ASP A 1 103 ? -2.648 -0.212 -15.755 1.00 96.62 103 ASP A O 1
ATOM 846 N N . GLN A 1 104 ? -3.478 -0.748 -17.772 1.00 96.62 104 GLN A N 1
ATOM 847 C CA . GLN A 1 104 ? -4.674 0.085 -17.661 1.00 96.62 104 GLN A CA 1
ATOM 848 C C . GLN A 1 104 ? -5.562 -0.272 -16.446 1.00 96.62 104 GLN A C 1
ATOM 850 O O . GLN A 1 104 ? -5.983 0.657 -15.754 1.00 96.62 104 GLN A O 1
ATOM 855 N N . PRO A 1 105 ? -5.834 -1.559 -16.130 1.00 97.75 105 PRO A N 1
ATOM 856 C CA . PRO A 1 105 ? -6.580 -1.918 -14.922 1.00 97.75 105 PRO A CA 1
ATOM 857 C C . PRO A 1 105 ? -5.941 -1.400 -13.629 1.00 97.75 105 PRO A C 1
ATOM 859 O O . PRO A 1 105 ? -6.653 -0.938 -12.738 1.00 97.75 105 PRO A O 1
ATOM 862 N N . MET A 1 106 ? -4.608 -1.443 -13.521 1.00 97.31 106 MET A N 1
ATOM 863 C CA . MET A 1 106 ? -3.907 -0.894 -12.359 1.00 97.31 106 MET A CA 1
ATOM 864 C C . MET A 1 106 ? -4.090 0.624 -12.264 1.00 97.31 106 MET A C 1
ATOM 866 O O . MET A 1 106 ? -4.371 1.129 -11.178 1.00 97.31 106 MET A O 1
ATOM 870 N N . LEU A 1 107 ? -3.977 1.355 -13.379 1.00 97.12 107 LEU A N 1
ATOM 871 C CA . LEU A 1 107 ? -4.185 2.806 -13.384 1.00 97.12 107 LEU A CA 1
ATOM 872 C C . LEU A 1 107 ? -5.607 3.182 -12.947 1.00 97.12 107 LEU A C 1
ATOM 874 O O . LEU A 1 107 ? -5.770 4.073 -12.118 1.00 97.12 107 LEU A O 1
ATOM 878 N N . GLU A 1 108 ? -6.624 2.494 -13.468 1.00 98.06 108 GLU A N 1
ATOM 879 C CA . GLU A 1 108 ? -8.024 2.736 -13.096 1.00 98.06 108 GLU A CA 1
ATOM 880 C C . GLU A 1 108 ? -8.246 2.537 -11.593 1.00 98.06 108 GLU A C 1
ATOM 882 O O . GLU A 1 108 ? -8.913 3.348 -10.949 1.00 98.06 108 GLU A O 1
ATOM 887 N N . HIS A 1 109 ? -7.626 1.508 -11.011 1.00 98.06 109 HIS A N 1
ATOM 888 C CA . HIS A 1 109 ? -7.719 1.271 -9.577 1.00 98.06 109 HIS A CA 1
ATOM 889 C C . HIS A 1 109 ? -6.956 2.322 -8.757 1.00 98.06 109 HIS A C 1
ATOM 891 O O . HIS A 1 109 ? -7.480 2.809 -7.759 1.00 98.06 109 HIS A O 1
ATOM 897 N N . VAL A 1 110 ? -5.763 2.743 -9.196 1.00 97.94 110 VAL A N 1
ATOM 898 C CA . VAL A 1 110 ? -5.028 3.862 -8.577 1.00 97.94 110 VAL A CA 1
ATOM 899 C C . VAL A 1 110 ? -5.891 5.126 -8.545 1.00 97.94 110 VAL A C 1
ATOM 901 O O . VAL A 1 110 ? -5.961 5.801 -7.519 1.00 97.94 110 VAL A O 1
ATOM 904 N N . GLU A 1 111 ? -6.569 5.452 -9.648 1.00 96.69 111 GLU A N 1
ATOM 905 C CA . GLU A 1 111 ? -7.445 6.624 -9.730 1.00 96.69 111 GLU A CA 1
ATOM 906 C C . GLU A 1 111 ? -8.688 6.502 -8.845 1.00 96.69 111 GLU A C 1
ATOM 908 O O . GLU A 1 111 ? -9.066 7.481 -8.197 1.00 96.69 111 GLU A O 1
ATOM 913 N N . GLN A 1 112 ? -9.287 5.311 -8.770 1.00 97.62 112 GLN A N 1
ATOM 914 C CA . GLN A 1 112 ? -10.390 5.035 -7.852 1.00 97.62 112 GLN A CA 1
ATOM 915 C C . GLN A 1 112 ? -9.965 5.250 -6.392 1.00 97.62 112 GLN A C 1
ATOM 917 O O . GLN A 1 112 ? -10.603 6.030 -5.683 1.00 97.62 112 GLN A O 1
ATOM 922 N N . LEU A 1 113 ? -8.868 4.617 -5.959 1.00 97.44 113 LEU A N 1
ATOM 923 C CA . LEU A 1 113 ? -8.372 4.709 -4.583 1.00 97.44 113 LEU A CA 1
ATOM 924 C C . LEU A 1 113 ? -7.993 6.148 -4.214 1.00 97.44 113 LEU A C 1
ATOM 926 O O . LEU A 1 113 ? -8.312 6.621 -3.122 1.00 97.44 113 LEU A O 1
ATOM 930 N N . LEU A 1 114 ? -7.355 6.886 -5.131 1.00 96.56 114 LEU A N 1
ATOM 931 C CA . LEU A 1 114 ? -7.074 8.308 -4.923 1.00 96.56 114 LEU A CA 1
ATOM 932 C C . LEU A 1 114 ? -8.368 9.105 -4.726 1.00 96.56 114 LEU A C 1
ATOM 934 O O . LEU A 1 114 ? -8.423 9.923 -3.810 1.00 96.56 114 LEU A O 1
ATOM 938 N N . GLY A 1 115 ? -9.416 8.836 -5.509 1.00 95.19 115 GLY A N 1
ATOM 939 C CA . GLY A 1 115 ? -10.728 9.458 -5.329 1.00 95.19 115 GLY A CA 1
ATOM 940 C C . GLY A 1 115 ? -11.348 9.179 -3.953 1.00 95.19 115 GLY A C 1
ATOM 941 O O . GLY A 1 115 ? -11.831 10.104 -3.299 1.00 95.19 115 GLY A O 1
ATOM 942 N N . GLU A 1 116 ? -11.281 7.934 -3.475 1.00 94.44 116 GLU A N 1
ATOM 943 C CA . GLU A 1 116 ? -11.795 7.513 -2.159 1.00 94.44 116 GLU A CA 1
ATOM 944 C C . GLU A 1 116 ? -11.019 8.154 -0.995 1.00 94.44 116 GLU A C 1
ATOM 946 O O . GLU A 1 116 ? -11.601 8.638 -0.019 1.00 94.44 116 GLU A O 1
ATOM 951 N N . LEU A 1 117 ? -9.695 8.259 -1.123 1.00 93.00 117 LEU A N 1
ATOM 952 C CA . LEU A 1 117 ? -8.821 8.891 -0.132 1.00 93.00 117 LEU A CA 1
ATOM 953 C C . LEU A 1 117 ? -8.889 10.433 -0.163 1.00 93.00 117 LEU A C 1
ATOM 955 O O . LEU A 1 117 ? -8.227 11.108 0.639 1.00 93.00 117 LEU A O 1
ATOM 959 N N . GLY A 1 118 ? -9.690 11.015 -1.062 1.00 83.12 118 GLY A N 1
ATOM 960 C CA . GLY A 1 118 ? -9.811 12.460 -1.279 1.00 83.12 118 GLY A CA 1
ATOM 961 C C . GLY A 1 118 ? -8.572 13.086 -1.927 1.00 83.12 118 GLY A C 1
ATOM 962 O O . GLY A 1 118 ? -8.300 14.271 -1.716 1.00 83.12 118 GLY A O 1
ATOM 963 N N . GLY A 1 119 ? -7.748 12.275 -2.590 1.00 62.69 119 GLY A N 1
ATOM 964 C CA . GLY A 1 119 ? -6.687 12.706 -3.493 1.00 62.69 119 GLY A CA 1
ATOM 965 C C . GLY A 1 119 ? -7.297 13.290 -4.760 1.00 62.69 119 GLY A C 1
ATOM 966 O O . GLY A 1 119 ? -8.370 12.875 -5.191 1.00 62.69 119 GLY A O 1
ATOM 967 N N . GLU A 1 120 ? -6.652 14.308 -5.323 1.00 51.94 120 GLU A N 1
ATOM 968 C CA . GLU A 1 120 ? -7.188 15.037 -6.470 1.00 51.94 120 GLU A CA 1
ATOM 969 C C . GLU A 1 120 ? -7.455 14.094 -7.651 1.00 51.94 120 GLU A C 1
ATOM 971 O O . GLU A 1 120 ? -6.543 13.601 -8.319 1.00 51.94 120 GLU A O 1
ATOM 976 N N . LEU A 1 121 ? -8.740 13.895 -7.953 1.00 45.66 121 LEU A N 1
ATOM 977 C CA . LEU A 1 121 ? -9.188 13.556 -9.295 1.00 45.66 121 LEU A CA 1
ATOM 978 C C . LEU A 1 121 ? -8.831 14.740 -10.197 1.00 45.66 121 LEU A C 1
ATOM 980 O O . LEU A 1 121 ? -9.594 15.693 -10.301 1.00 45.66 121 LEU A O 1
ATOM 984 N N . ALA A 1 122 ? -7.621 14.679 -10.753 1.00 42.56 122 ALA A N 1
ATOM 985 C CA . ALA A 1 122 ? -7.090 15.437 -11.881 1.00 42.56 122 ALA A CA 1
ATOM 986 C C . ALA A 1 122 ? -7.854 16.720 -12.244 1.00 42.56 122 ALA A C 1
ATOM 988 O O . ALA A 1 122 ? -8.869 16.700 -12.944 1.00 42.56 122 ALA A O 1
ATOM 989 N N . GLY A 1 123 ? -7.272 17.848 -11.858 1.00 38.16 123 GLY A N 1
ATOM 990 C CA . GLY A 1 123 ? -7.700 19.144 -12.338 1.00 38.16 123 GLY A CA 1
ATOM 991 C C . GLY A 1 123 ? -6.603 20.187 -12.273 1.00 38.16 123 GLY A C 1
ATOM 992 O O . GLY A 1 123 ? -6.913 21.269 -11.816 1.00 38.16 123 GLY A O 1
ATOM 993 N N . GLU A 1 124 ? -5.367 19.882 -12.693 1.00 34.75 124 GLU A N 1
ATOM 994 C CA . GLU A 1 124 ? -4.429 20.884 -13.228 1.00 34.75 124 GLU A CA 1
ATOM 995 C C . GLU A 1 124 ? -3.157 20.230 -13.798 1.00 34.75 124 GLU A C 1
ATOM 997 O O . GLU A 1 124 ? -2.359 19.606 -13.101 1.00 34.75 124 GLU A O 1
ATOM 1002 N N . GLU A 1 125 ? -2.971 20.385 -15.111 1.00 45.38 125 GLU A N 1
ATOM 1003 C CA . GLU A 1 125 ? -1.662 20.328 -15.753 1.00 45.38 125 GLU A CA 1
ATOM 1004 C C . GLU A 1 125 ? -0.833 21.495 -15.196 1.00 45.38 125 GLU A C 1
ATOM 1006 O O . GLU A 1 125 ? -1.002 22.644 -15.600 1.00 45.38 125 GLU A O 1
ATOM 1011 N N . GLY A 1 126 ? 0.026 21.211 -14.224 1.00 32.41 126 GLY A N 1
ATOM 1012 C CA . GLY A 1 126 ? 0.887 22.198 -13.591 1.00 32.41 126 GLY A CA 1
ATOM 1013 C C . GLY A 1 126 ? 2.240 21.580 -13.303 1.00 32.41 126 GLY A C 1
ATOM 1014 O O . GLY A 1 126 ? 2.406 20.868 -12.320 1.00 32.41 126 GLY A O 1
ATOM 1015 N N . ASP A 1 127 ? 3.188 21.845 -14.194 1.00 44.69 127 ASP A N 1
ATOM 1016 C CA . ASP A 1 127 ? 4.624 21.702 -13.979 1.00 44.69 127 ASP A CA 1
ATOM 1017 C C . ASP A 1 127 ? 5.010 22.317 -12.621 1.00 44.69 127 ASP A C 1
ATOM 1019 O O . ASP A 1 127 ? 5.121 23.534 -12.478 1.00 44.69 127 ASP A O 1
ATOM 1023 N N . ALA A 1 128 ? 5.153 21.474 -11.602 1.00 40.06 128 ALA A N 1
ATOM 1024 C CA . ALA A 1 128 ? 5.769 21.827 -10.336 1.00 40.06 128 ALA A CA 1
ATOM 1025 C C . ALA A 1 128 ? 7.024 20.956 -10.214 1.00 40.06 128 ALA A C 1
ATOM 1027 O O . ALA A 1 128 ? 6.892 19.729 -10.139 1.00 40.06 128 ALA A O 1
ATOM 1028 N N . PRO A 1 129 ? 8.237 21.540 -10.245 1.00 41.62 129 PRO A N 1
ATOM 1029 C CA . PRO A 1 129 ? 9.451 20.763 -10.079 1.00 41.62 129 PRO A CA 1
ATOM 1030 C C . PRO A 1 129 ? 9.398 20.088 -8.710 1.00 41.62 129 PRO A C 1
ATOM 1032 O O . PRO A 1 129 ? 9.178 20.745 -7.691 1.00 41.62 129 PRO A O 1
ATOM 1035 N N . LEU A 1 130 ? 9.556 18.765 -8.709 1.00 45.66 130 LEU A N 1
ATOM 1036 C CA . LEU A 1 130 ? 9.706 17.977 -7.495 1.00 45.66 130 LEU A CA 1
ATOM 1037 C C . LEU A 1 130 ? 10.944 18.510 -6.770 1.00 45.66 130 LEU A C 1
ATOM 1039 O O . LEU A 1 130 ? 12.057 18.396 -7.277 1.00 45.66 130 LEU A O 1
ATOM 1043 N N . ASN A 1 131 ? 10.735 19.151 -5.621 1.00 39.81 131 ASN A N 1
ATOM 1044 C CA . ASN A 1 131 ? 11.818 19.412 -4.692 1.00 39.81 131 ASN A CA 1
ATOM 1045 C C . ASN A 1 131 ? 12.239 18.049 -4.135 1.00 39.81 131 ASN A C 1
ATOM 1047 O O . ASN A 1 131 ? 11.486 17.425 -3.393 1.00 39.81 131 ASN A O 1
ATOM 1051 N N . GLU A 1 132 ? 13.405 17.586 -4.567 1.00 49.66 132 GLU A N 1
ATOM 1052 C CA . GLU A 1 132 ? 14.058 16.313 -4.234 1.00 49.66 132 GLU A CA 1
ATOM 1053 C C . GLU A 1 132 ? 14.601 16.274 -2.792 1.00 49.66 132 GLU A C 1
ATOM 1055 O O . GLU A 1 132 ? 15.500 15.499 -2.489 1.00 49.66 132 GLU A O 1
ATOM 1060 N N . ASP A 1 133 ? 14.066 17.099 -1.892 1.00 46.31 133 ASP A N 1
ATOM 1061 C CA . ASP A 1 133 ? 14.573 17.242 -0.528 1.00 46.31 133 ASP A CA 1
ATOM 1062 C C . ASP A 1 133 ? 13.542 16.699 0.460 1.00 46.31 133 ASP A C 1
ATOM 1064 O O . ASP A 1 133 ? 12.760 17.420 1.083 1.00 46.31 133 ASP A O 1
ATOM 1068 N N . TYR A 1 134 ? 13.489 15.372 0.520 1.00 55.03 134 TYR A N 1
ATOM 1069 C CA . TYR A 1 134 ? 12.923 14.667 1.656 1.00 55.03 134 TYR A CA 1
ATOM 1070 C C . TYR A 1 134 ? 13.977 14.706 2.769 1.00 55.03 134 TYR A C 1
ATOM 1072 O O . TYR A 1 134 ? 14.854 13.847 2.824 1.00 55.03 134 TYR A O 1
ATOM 1080 N N . GLU A 1 135 ? 13.926 15.730 3.624 1.00 55.72 135 GLU A N 1
ATOM 1081 C CA . GLU A 1 135 ? 14.624 15.706 4.910 1.00 55.72 135 GLU A CA 1
ATOM 1082 C C . GLU A 1 135 ? 13.779 14.878 5.894 1.00 55.72 135 GLU A C 1
ATOM 1084 O O . GLU A 1 135 ? 12.663 15.290 6.230 1.00 55.72 135 GLU A O 1
ATOM 1089 N N . PRO A 1 136 ? 14.259 13.711 6.364 1.00 57.28 136 PRO A N 1
ATOM 1090 C CA . PRO A 1 136 ? 13.616 13.035 7.476 1.00 57.28 136 PRO A CA 1
ATOM 1091 C C . PRO A 1 136 ? 13.677 13.957 8.695 1.00 57.28 136 PRO A C 1
ATOM 1093 O O . PRO A 1 136 ? 14.748 14.463 9.034 1.00 57.28 136 PRO A O 1
ATOM 1096 N N . CYS A 1 137 ? 12.535 14.179 9.352 1.00 45.59 137 CYS A N 1
ATOM 1097 C CA . CYS A 1 137 ? 12.490 14.829 10.657 1.00 45.59 137 CYS A CA 1
ATOM 1098 C C . CYS A 1 137 ? 13.406 14.054 11.612 1.00 45.59 137 CYS A C 1
ATOM 1100 O O . CYS A 1 137 ? 13.051 12.978 12.086 1.00 45.59 137 CYS A O 1
ATOM 1102 N N . SER A 1 138 ? 14.602 14.594 11.848 1.00 41.00 138 SER A N 1
ATOM 1103 C CA . SER A 1 138 ? 15.450 14.204 12.965 1.00 41.00 138 SER A CA 1
ATOM 1104 C C . SER A 1 138 ? 14.723 14.651 14.223 1.00 41.00 138 SER A C 1
ATOM 1106 O O . SER A 1 138 ? 14.753 15.829 14.574 1.00 41.00 138 SER A O 1
ATOM 1108 N N . ASP A 1 139 ? 14.015 13.711 14.834 1.00 44.25 139 ASP A N 1
ATOM 1109 C CA . ASP A 1 139 ? 13.485 13.814 16.186 1.00 44.25 139 ASP A CA 1
ATOM 1110 C C . ASP A 1 139 ? 14.688 13.791 17.143 1.00 44.25 139 ASP A C 1
ATOM 1112 O O . ASP A 1 139 ? 15.149 12.740 17.582 1.00 44.25 139 ASP A O 1
ATOM 1116 N N . ASP A 1 140 ? 15.307 14.960 17.320 1.00 44.69 140 ASP A N 1
ATOM 1117 C CA . ASP A 1 140 ? 16.361 15.221 18.302 1.00 44.69 140 ASP A CA 1
ATOM 1118 C C . ASP A 1 140 ? 15.665 15.781 19.551 1.00 44.69 140 ASP A C 1
ATOM 1120 O O . ASP A 1 140 ? 15.672 16.986 19.802 1.00 44.6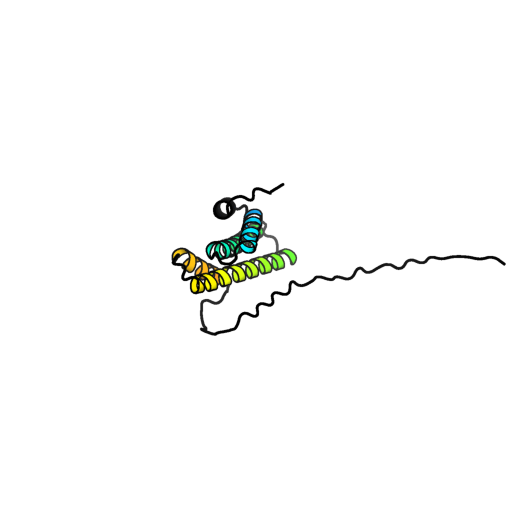9 140 ASP A O 1
ATOM 1124 N N . ASP A 1 141 ? 14.952 14.911 20.273 1.00 46.94 141 ASP A N 1
ATOM 1125 C CA . ASP A 1 141 ? 14.420 15.238 21.596 1.00 46.94 141 ASP A CA 1
ATOM 1126 C C . ASP A 1 141 ? 15.562 15.072 22.609 1.00 46.94 141 ASP A C 1
ATOM 1128 O O . ASP A 1 141 ? 15.977 13.967 22.972 1.00 46.94 141 ASP A O 1
ATOM 1132 N N . GLU A 1 142 ? 16.124 16.222 22.981 1.00 51.56 142 GLU A N 1
ATOM 1133 C CA . GLU A 1 142 ? 17.238 16.401 23.904 1.00 51.56 142 GLU A CA 1
ATOM 1134 C C . GLU A 1 142 ? 16.944 15.768 25.279 1.00 51.56 142 GLU A C 1
ATOM 1136 O O . GLU A 1 142 ? 15.943 16.059 25.936 1.00 51.56 142 GLU A O 1
ATOM 1141 N N . GLU A 1 143 ? 17.867 14.919 25.736 1.00 48.38 143 GLU A N 1
ATOM 1142 C CA . GLU A 1 143 ? 17.886 14.329 27.075 1.00 48.38 143 GLU A CA 1
ATOM 1143 C C . GLU A 1 143 ? 17.954 15.426 28.164 1.00 48.38 143 GLU A C 1
ATOM 1145 O O . GLU A 1 143 ? 18.957 16.133 28.296 1.00 48.38 143 GLU A O 1
ATOM 1150 N N . GLU A 1 144 ? 16.913 15.552 28.997 1.00 51.41 144 GLU A N 1
ATOM 1151 C CA . GLU A 1 144 ? 16.995 16.304 30.257 1.00 51.41 144 GLU A CA 1
ATOM 1152 C C . GLU A 1 144 ? 17.874 15.532 31.264 1.00 51.41 144 GLU A C 1
ATOM 1154 O O . GLU A 1 144 ? 17.414 14.619 31.953 1.00 51.41 144 GLU A O 1
ATOM 1159 N N . GLU A 1 145 ? 19.157 15.893 31.368 1.00 53.47 145 GLU A N 1
ATOM 1160 C CA . GLU A 1 145 ? 20.030 15.426 32.454 1.00 53.47 145 GLU A CA 1
ATOM 1161 C C . GLU A 1 145 ? 19.666 16.102 33.791 1.00 53.47 145 GLU A C 1
ATOM 1163 O O . GLU A 1 145 ? 19.889 17.299 34.005 1.00 53.47 145 GLU A O 1
ATOM 1168 N N . GLU A 1 146 ? 19.161 15.297 34.733 1.00 47.66 146 GLU A N 1
ATOM 1169 C CA . GLU A 1 146 ? 19.102 15.630 36.157 1.00 47.66 146 GLU A CA 1
ATOM 1170 C C . GLU A 1 146 ? 20.516 15.739 36.756 1.00 47.66 146 GLU A C 1
ATOM 1172 O O . GLU A 1 146 ? 21.195 14.744 37.009 1.00 47.66 146 GLU A O 1
ATOM 1177 N N . GLY A 1 147 ? 20.945 16.967 37.050 1.00 47.62 147 GLY A N 1
ATOM 1178 C CA . GLY A 1 147 ? 22.123 17.234 37.874 1.00 47.62 147 GLY A CA 1
ATOM 1179 C C . GLY A 1 147 ? 21.791 17.209 39.367 1.00 47.62 147 GLY A C 1
ATOM 1180 O O . GLY A 1 147 ? 21.528 18.263 39.949 1.00 47.62 147 GLY A O 1
ATOM 1181 N N . ASP A 1 148 ? 21.822 16.020 39.976 1.00 44.38 148 ASP A N 1
ATOM 1182 C CA . ASP A 1 148 ? 21.869 15.838 41.433 1.00 44.38 148 ASP A CA 1
ATOM 1183 C C . ASP A 1 148 ? 23.281 16.117 41.993 1.00 44.38 148 ASP A C 1
ATOM 1185 O O . ASP A 1 148 ? 24.313 15.915 41.351 1.00 44.38 148 ASP A O 1
ATOM 1189 N N . ASP A 1 149 ? 23.275 16.641 43.211 1.00 53.16 149 ASP A N 1
ATOM 1190 C CA . ASP A 1 149 ? 24.329 17.304 43.978 1.00 53.16 149 ASP A CA 1
ATOM 1191 C C . ASP A 1 149 ? 25.433 16.345 44.479 1.00 53.16 149 ASP A C 1
ATOM 1193 O O . ASP A 1 149 ? 25.160 15.479 45.305 1.00 53.16 149 ASP A O 1
ATOM 1197 N N . VAL A 1 150 ? 26.694 16.531 44.053 1.00 51.50 150 VAL A N 1
ATOM 1198 C CA . VAL A 1 150 ? 27.917 16.056 44.752 1.00 51.50 150 VAL A CA 1
ATOM 1199 C C . VAL A 1 150 ? 29.087 17.004 44.400 1.00 51.50 150 VAL A C 1
ATOM 1201 O O . VAL A 1 150 ? 29.251 17.385 43.248 1.00 51.50 150 VAL A O 1
ATOM 1204 N N . GLU A 1 151 ? 29.904 17.561 45.300 1.00 49.25 151 GLU A N 1
ATOM 1205 C CA . GLU A 1 151 ? 30.890 16.945 46.205 1.00 49.25 151 GLU A CA 1
ATOM 1206 C C . GLU A 1 151 ? 31.410 18.059 47.166 1.00 49.25 151 GLU A C 1
ATOM 1208 O O . GLU A 1 151 ? 31.804 19.131 46.710 1.00 49.25 151 GLU A O 1
ATOM 1213 N N . ALA A 1 152 ? 31.333 17.940 48.499 1.00 54.97 152 ALA A N 1
ATOM 1214 C CA . ALA A 1 152 ? 32.268 17.236 49.402 1.00 54.97 152 ALA A CA 1
ATOM 1215 C C . ALA A 1 152 ? 33.406 18.146 49.987 1.00 54.97 152 ALA A C 1
ATOM 1217 O O . ALA A 1 152 ? 33.348 19.363 49.834 1.00 54.97 152 ALA A O 1
ATOM 1218 N N . PRO A 1 153 ? 34.336 17.647 50.836 1.00 63.16 153 PRO A N 1
ATOM 1219 C CA . PRO A 1 153 ? 34.572 18.115 52.213 1.00 63.16 153 PRO A CA 1
ATOM 1220 C C . PRO A 1 153 ? 35.904 18.887 52.387 1.00 63.16 153 PRO A C 1
ATOM 1222 O O . PRO A 1 153 ? 36.719 18.898 51.473 1.00 63.16 153 PRO A O 1
ATOM 1225 N N . MET A 1 154 ? 36.182 19.471 53.570 1.00 57.69 154 MET A N 1
ATOM 1226 C CA . MET A 1 154 ? 37.479 19.317 54.280 1.00 57.69 154 MET A CA 1
ATOM 1227 C C . MET A 1 154 ? 37.579 20.093 55.611 1.00 57.69 154 MET A C 1
ATOM 1229 O O . MET A 1 154 ? 37.120 21.224 55.745 1.00 57.69 154 MET A O 1
ATOM 1233 N N . GLU A 1 155 ? 38.221 19.435 56.581 1.00 55.78 155 GLU A N 1
ATOM 1234 C CA . GLU A 1 155 ? 38.628 19.905 57.911 1.00 55.78 155 GLU A CA 1
ATOM 1235 C C . GLU A 1 155 ? 39.633 21.073 57.894 1.00 55.78 155 GLU A C 1
ATOM 1237 O O . GLU A 1 155 ? 40.619 21.030 57.153 1.00 55.78 155 GLU A O 1
ATOM 1242 N N . HIS A 1 156 ? 39.491 22.000 58.850 1.00 48.44 156 HIS A N 1
ATOM 1243 C CA . HIS A 1 156 ? 40.572 22.412 59.765 1.00 48.44 156 HIS A CA 1
ATOM 1244 C C . HIS A 1 156 ? 40.012 23.056 61.038 1.00 48.44 156 HIS A C 1
ATOM 1246 O O . HIS A 1 156 ? 39.051 23.850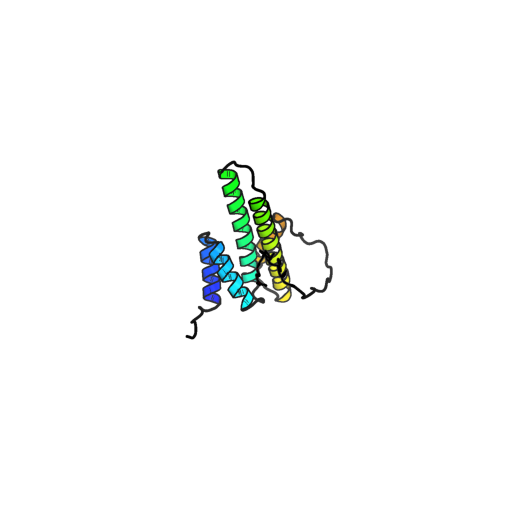 60.925 1.00 48.44 156 HIS A O 1
#

Foldseek 3Di:
DPPCDDDLVVLLVVLVVCVVVLVLVVSLVSLVVSCVVPVLDLSSLLSQLVSLVVVLVVLVVVCVVVVDDQDPVNVVSSVVSLVRSLVSLVSSQVSCVVVVPPPPVSVVVSLVSCVVSVHDPDDDPDDDPPPPDPDPPPPCPDDDDDDDDDDDDDDD

Secondary structure (DSSP, 8-state):
----PPPHHHHHHHHHHHHHTT-HHHHHHHHHHHHHH-TT-HHHHHHHHHHHHHHHHHHHHHHHHHTPPPPHHHHHHHHHHHHHHHHHHHHHHHHHHHHT---HHHHHHHHHHHHHTT---S----------------------------------